Protein AF-T1AXW0-F1 (afdb_monomer_lite)

Secondary structure (DSSP, 8-state):
-PPPPTTTTSPPPPSEEEEEEESS--TTHHHHHHHHHTSSS-GGGEEEEEEESS--HHHHHHHHHTT-EEE-

Structure (mmCIF, N/CA/C/O backbone):
data_AF-T1AXW0-F1
#
_entry.id   AF-T1AXW0-F1
#
loop_
_atom_site.group_PDB
_atom_site.id
_atom_site.type_symbol
_atom_site.label_atom_id
_atom_site.label_alt_id
_atom_site.label_comp_id
_atom_site.label_asym_id
_atom_site.label_entity_id
_atom_site.label_seq_id
_atom_site.pdbx_PDB_ins_code
_atom_site.Cartn_x
_atom_site.Cartn_y
_atom_site.Cartn_z
_atom_site.occupancy
_atom_site.B_iso_or_equiv
_atom_site.auth_seq_id
_atom_site.auth_comp_id
_atom_site.auth_asym_id
_atom_site.auth_atom_id
_atom_site.pdbx_PDB_model_num
ATOM 1 N N . MET A 1 1 ? -32.490 24.160 15.665 1.00 46.31 1 MET A N 1
ATOM 2 C CA . MET A 1 1 ? -31.667 23.315 14.775 1.00 46.31 1 MET A CA 1
ATOM 3 C C . MET A 1 1 ? -30.233 23.434 15.255 1.00 46.31 1 MET A C 1
ATOM 5 O O . MET A 1 1 ? -29.623 24.469 15.033 1.00 46.31 1 MET A O 1
ATOM 9 N N . THR A 1 2 ? -29.744 22.461 16.020 1.00 56.31 2 THR A N 1
ATOM 10 C CA . THR A 1 2 ? -28.367 22.472 16.532 1.00 56.31 2 THR A CA 1
ATOM 11 C C . THR A 1 2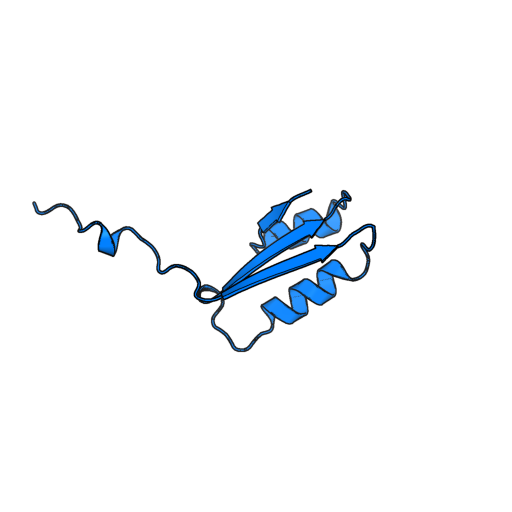 ? -27.472 21.864 15.460 1.00 56.31 2 THR A C 1
ATOM 13 O O . THR A 1 2 ? -27.711 20.734 15.041 1.00 56.31 2 THR A O 1
ATOM 16 N N . SER A 1 3 ? -26.498 22.627 14.964 1.00 59.84 3 SER A N 1
ATOM 17 C CA . SER A 1 3 ? -25.483 22.121 14.037 1.00 59.84 3 SER A CA 1
ATOM 18 C C . SER A 1 3 ? -24.734 20.944 14.676 1.00 59.84 3 SER A C 1
ATOM 20 O O . SER A 1 3 ? -24.428 21.030 15.868 1.00 59.84 3 SER A O 1
ATOM 22 N N . PRO A 1 4 ? -24.417 19.869 13.930 1.00 63.22 4 PRO A N 1
ATOM 23 C CA . PRO A 1 4 ? -23.686 18.739 14.491 1.00 63.22 4 PRO A CA 1
ATOM 24 C C . PRO A 1 4 ? -22.325 19.201 15.016 1.00 63.22 4 PRO A C 1
ATOM 26 O O . PRO A 1 4 ? -21.672 20.078 14.429 1.00 63.22 4 PRO A O 1
ATOM 29 N N . SER A 1 5 ? -21.933 18.634 16.153 1.00 67.06 5 SER A N 1
ATOM 30 C CA . SER A 1 5 ? -20.689 18.966 16.843 1.00 67.06 5 SER A CA 1
ATOM 31 C C . SER A 1 5 ? -19.484 18.616 15.961 1.00 67.06 5 SER A C 1
ATOM 33 O O . SER A 1 5 ? -19.524 17.691 15.153 1.00 67.06 5 SER A O 1
ATOM 35 N N . GLU A 1 6 ? -18.390 19.368 16.074 1.00 59.72 6 GLU A N 1
ATOM 36 C CA . GLU A 1 6 ? -17.173 19.139 15.278 1.00 59.72 6 GLU A CA 1
ATOM 37 C C . GLU A 1 6 ? -16.583 17.731 15.486 1.00 59.72 6 GLU A C 1
ATOM 39 O O . GLU A 1 6 ? -15.978 17.164 14.577 1.00 59.72 6 GLU A O 1
ATOM 44 N N . THR A 1 7 ? -16.874 17.131 16.642 1.00 55.25 7 THR A N 1
ATOM 45 C CA . THR A 1 7 ? -16.541 15.754 17.016 1.00 55.25 7 THR A CA 1
ATOM 46 C C . THR A 1 7 ? -17.298 14.702 16.195 1.00 55.25 7 THR A C 1
ATOM 48 O O . THR A 1 7 ? -16.720 13.669 15.875 1.00 55.25 7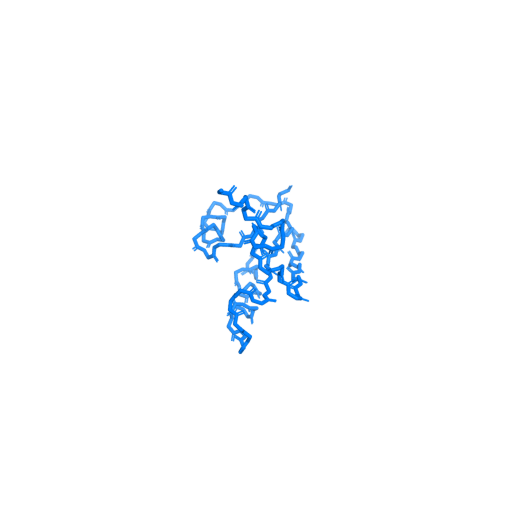 THR A O 1
ATOM 51 N N . GLU A 1 8 ? -18.547 14.953 15.788 1.00 54.50 8 GLU A N 1
ATOM 52 C CA . GLU A 1 8 ? -19.328 14.028 14.942 1.00 54.50 8 GLU A CA 1
ATOM 53 C C . GLU A 1 8 ? -18.916 14.074 13.464 1.00 54.50 8 GLU A C 1
ATOM 55 O O . GLU A 1 8 ? -19.202 13.146 12.710 1.00 54.50 8 GLU A O 1
ATOM 60 N N . ARG A 1 9 ? -18.232 15.142 13.029 1.00 60.72 9 ARG A N 1
ATOM 61 C CA . ARG A 1 9 ? -17.832 15.329 11.622 1.00 60.72 9 ARG A CA 1
ATOM 62 C C . ARG A 1 9 ? -16.566 14.577 11.223 1.00 60.72 9 ARG A C 1
ATOM 64 O O . ARG A 1 9 ? -16.259 14.503 10.034 1.00 60.72 9 ARG A O 1
ATOM 71 N N . ARG A 1 10 ? -15.799 14.060 12.181 1.00 61.47 10 ARG A N 1
ATOM 72 C CA . ARG A 1 10 ? -14.501 13.445 11.909 1.00 61.47 10 ARG A CA 1
ATOM 73 C C . ARG A 1 10 ? -14.623 11.936 12.060 1.00 61.47 10 ARG A C 1
ATOM 75 O O . ARG A 1 10 ? -14.767 11.436 13.170 1.00 61.47 10 ARG A O 1
ATOM 82 N N . ALA A 1 11 ? -14.543 11.215 10.940 1.00 61.59 11 ALA A N 1
ATOM 83 C CA . ALA A 1 11 ? -14.323 9.774 10.984 1.00 61.59 11 ALA A CA 1
ATOM 84 C C . ALA A 1 11 ? -13.126 9.488 11.915 1.00 61.59 11 ALA A C 1
ATOM 86 O O . ALA A 1 11 ? -12.149 10.252 11.884 1.00 61.59 11 ALA A O 1
ATOM 87 N N . PRO A 1 12 ? -13.196 8.455 12.773 1.00 68.94 12 PRO A N 1
ATOM 88 C CA . PRO A 1 12 ? -12.115 8.156 13.700 1.00 68.94 12 PRO A CA 1
ATOM 89 C C . PRO A 1 12 ? -10.813 7.984 12.914 1.00 68.94 12 PRO A C 1
ATOM 91 O O . PRO A 1 12 ? -10.765 7.254 11.926 1.00 68.94 12 PRO A O 1
ATOM 94 N N . ALA A 1 13 ? -9.773 8.717 13.316 1.00 73.06 13 ALA A N 1
ATOM 95 C CA . ALA A 1 13 ? -8.473 8.617 12.670 1.00 73.06 13 ALA A CA 1
ATOM 96 C C . ALA A 1 13 ? -7.891 7.210 12.901 1.00 73.06 13 ALA A C 1
ATOM 98 O O . ALA A 1 13 ? -8.057 6.672 14.003 1.00 73.06 13 ALA A O 1
ATOM 99 N N . PRO A 1 14 ? -7.210 6.615 11.902 1.00 79.50 14 PRO A N 1
ATOM 100 C CA . PRO A 1 14 ? -6.564 5.323 12.082 1.00 79.50 14 PRO A CA 1
ATOM 101 C C . PRO A 1 14 ? -5.562 5.411 13.235 1.00 79.50 14 PRO A C 1
ATOM 103 O O . PRO A 1 14 ? -4.868 6.412 13.407 1.00 79.50 14 PRO A O 1
ATOM 106 N N . SER A 1 15 ? -5.504 4.363 14.051 1.00 87.12 15 SER A N 1
ATOM 107 C CA . SER A 1 15 ? -4.618 4.314 15.218 1.00 87.12 15 SER A CA 1
ATOM 108 C C . SER A 1 15 ? -3.182 3.934 14.847 1.00 87.12 15 SER A C 1
ATOM 110 O O . SER A 1 15 ? -2.277 4.109 15.658 1.00 87.12 15 SER A O 1
ATOM 112 N N . VAL A 1 16 ? -2.970 3.406 13.636 1.00 92.44 16 VAL A N 1
ATOM 113 C CA . VAL A 1 16 ? -1.669 2.950 13.134 1.00 92.44 16 VAL A CA 1
ATOM 114 C C . VAL A 1 16 ? -1.478 3.407 11.688 1.00 92.44 16 VAL A C 1
ATOM 116 O O . VAL A 1 16 ? -2.351 3.197 10.850 1.00 92.44 16 VAL A O 1
ATOM 119 N N . SER A 1 17 ? -0.312 3.964 11.370 1.00 94.69 17 SER A N 1
ATOM 120 C CA . SER A 1 17 ? 0.086 4.257 9.988 1.00 94.69 17 SER A CA 1
ATOM 121 C C . SER A 1 17 ? 1.259 3.361 9.605 1.00 94.69 17 SER A C 1
ATOM 123 O O . SER A 1 17 ? 2.270 3.318 10.307 1.00 94.69 17 SER A O 1
ATOM 125 N N . VAL A 1 18 ? 1.134 2.645 8.489 1.00 96.19 18 VAL A N 1
ATOM 126 C CA . VAL A 1 18 ? 2.185 1.772 7.956 1.00 96.19 18 VAL A CA 1
ATOM 127 C C . VAL A 1 18 ? 2.765 2.394 6.694 1.00 96.19 18 VAL A C 1
ATOM 129 O O . VAL A 1 18 ? 2.036 2.682 5.748 1.00 96.19 18 VAL A O 1
ATOM 132 N N . ILE A 1 19 ? 4.085 2.581 6.664 1.00 96.94 19 ILE A N 1
ATOM 133 C CA . ILE A 1 19 ? 4.796 3.134 5.508 1.00 96.94 19 ILE A CA 1
ATOM 134 C C . ILE A 1 19 ? 5.665 2.042 4.888 1.00 96.94 19 ILE A C 1
ATOM 136 O O . ILE A 1 19 ? 6.574 1.519 5.531 1.00 96.94 19 ILE A O 1
ATOM 140 N N . VAL A 1 20 ? 5.406 1.721 3.623 1.00 96.69 20 VAL A N 1
ATOM 141 C CA . VAL A 1 20 ? 6.193 0.780 2.822 1.00 96.69 20 VAL A CA 1
ATOM 142 C C . VAL A 1 20 ? 7.093 1.578 1.882 1.00 96.69 20 VAL A C 1
ATOM 144 O O . VAL A 1 20 ? 6.635 2.131 0.884 1.00 96.69 20 VAL A O 1
ATOM 147 N N . GLY A 1 21 ? 8.382 1.651 2.213 1.00 96.25 21 GLY A N 1
ATOM 148 C CA . GLY A 1 21 ? 9.399 2.288 1.376 1.00 96.25 21 GLY A CA 1
ATOM 149 C C . GLY A 1 21 ? 10.010 1.311 0.370 1.00 96.25 21 GLY A C 1
ATOM 150 O O . GLY A 1 21 ? 10.452 0.227 0.750 1.00 96.25 21 GLY A O 1
ATOM 151 N N . ALA A 1 22 ? 10.083 1.697 -0.904 1.00 95.19 22 ALA A N 1
ATOM 152 C CA . ALA A 1 22 ? 10.670 0.885 -1.963 1.00 95.19 22 ALA A CA 1
ATOM 153 C C . ALA A 1 22 ? 11.539 1.722 -2.912 1.00 95.19 22 ALA A C 1
ATOM 155 O O . ALA A 1 22 ? 11.039 2.511 -3.707 1.00 95.19 22 ALA A O 1
ATOM 156 N N . TYR A 1 23 ? 12.854 1.499 -2.876 1.00 93.12 23 TYR A N 1
ATOM 157 C CA . TYR A 1 23 ? 13.799 2.140 -3.792 1.00 93.12 23 TYR A CA 1
ATOM 158 C C . TYR A 1 23 ? 14.267 1.150 -4.861 1.00 93.12 23 TYR A C 1
ATOM 160 O O . TYR A 1 23 ? 14.931 0.163 -4.539 1.00 93.12 23 TYR A O 1
ATOM 168 N N . SER A 1 24 ? 13.876 1.372 -6.118 1.00 88.56 24 SER A N 1
ATOM 169 C CA . SER A 1 24 ? 14.195 0.542 -7.29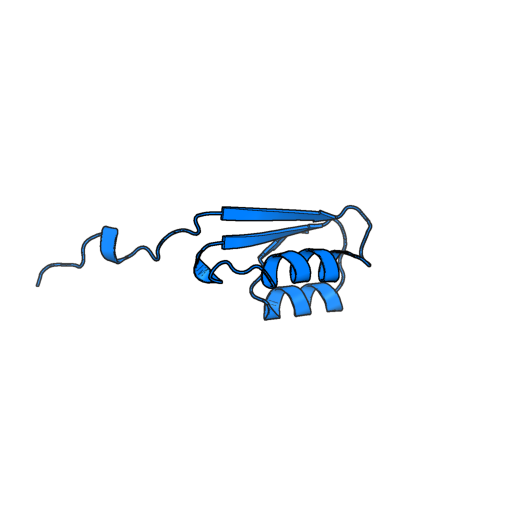9 1.00 88.56 24 SER A CA 1
ATOM 170 C C . SER A 1 24 ? 13.827 -0.954 -7.195 1.00 88.56 24 SER A C 1
ATOM 172 O O . SER A 1 24 ? 14.128 -1.734 -8.096 1.00 88.56 24 SER A O 1
ATOM 174 N N . ARG A 1 25 ? 13.145 -1.375 -6.120 1.00 82.44 25 ARG A N 1
ATOM 175 C CA . ARG A 1 25 ? 12.716 -2.756 -5.855 1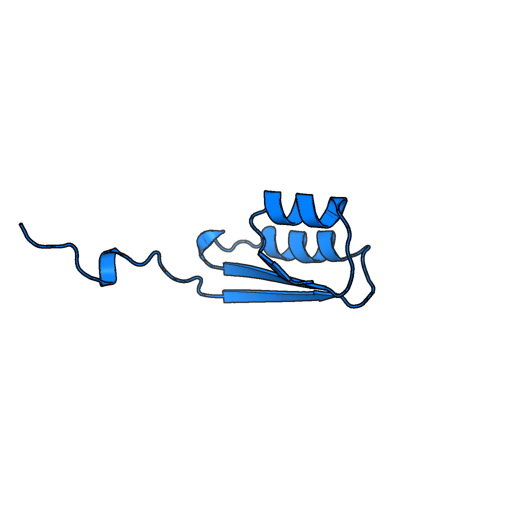.00 82.44 25 ARG A CA 1
ATOM 176 C C . ARG A 1 25 ? 11.212 -2.892 -6.062 1.00 82.44 25 ARG A C 1
ATOM 178 O O . ARG A 1 25 ? 10.438 -2.728 -5.126 1.00 82.44 25 ARG A O 1
ATOM 185 N N . ARG A 1 26 ? 10.814 -3.216 -7.292 1.00 89.25 26 ARG A N 1
ATOM 186 C CA . ARG A 1 26 ? 9.400 -3.306 -7.701 1.00 89.25 26 ARG A CA 1
ATOM 187 C C . ARG A 1 26 ? 8.721 -4.588 -7.232 1.00 89.25 26 ARG A C 1
ATOM 189 O O . ARG A 1 26 ? 7.631 -4.559 -6.672 1.00 89.25 26 ARG A O 1
ATOM 196 N N . THR A 1 27 ? 9.420 -5.706 -7.401 1.00 91.94 27 THR A N 1
ATOM 197 C CA . THR A 1 27 ? 8.874 -7.068 -7.322 1.00 91.94 27 THR A CA 1
ATOM 198 C C . THR A 1 27 ? 8.183 -7.402 -5.999 1.00 91.94 27 THR A C 1
ATOM 200 O O . THR A 1 27 ? 7.269 -8.218 -5.979 1.00 91.94 27 THR A O 1
ATOM 203 N N . TYR A 1 28 ? 8.597 -6.784 -4.890 1.00 93.94 28 TYR A N 1
ATOM 204 C CA . TYR A 1 28 ? 8.144 -7.170 -3.550 1.00 93.94 28 TYR A CA 1
ATOM 205 C C . TYR A 1 28 ? 7.139 -6.207 -2.920 1.00 93.94 28 TYR A C 1
ATOM 207 O O . TYR A 1 28 ? 6.616 -6.511 -1.849 1.00 93.94 28 TYR A O 1
ATOM 215 N N . VAL A 1 29 ? 6.844 -5.070 -3.560 1.00 96.12 29 VAL A N 1
ATOM 216 C CA . VAL A 1 29 ? 5.949 -4.060 -2.970 1.00 96.12 29 VAL A CA 1
ATOM 217 C C . VAL A 1 29 ? 4.550 -4.625 -2.768 1.00 96.12 29 VAL A C 1
ATOM 219 O O . VAL A 1 29 ? 4.005 -4.503 -1.675 1.00 96.12 29 VAL A O 1
ATOM 222 N N . ALA A 1 30 ? 4.008 -5.318 -3.772 1.00 96.62 30 ALA A N 1
ATOM 223 C CA . ALA A 1 30 ? 2.688 -5.932 -3.671 1.00 96.62 30 ALA A CA 1
ATOM 224 C C . ALA A 1 30 ? 2.609 -6.941 -2.514 1.00 96.62 30 ALA A C 1
ATOM 226 O O . ALA A 1 30 ? 1.673 -6.903 -1.721 1.00 96.62 30 ALA A O 1
ATOM 227 N N . SER A 1 31 ? 3.618 -7.803 -2.361 1.00 96.69 31 SER A N 1
ATOM 228 C CA . SER A 1 31 ? 3.662 -8.786 -1.270 1.00 96.69 31 SER A CA 1
ATOM 229 C C . SER A 1 31 ? 3.780 -8.129 0.107 1.00 96.69 31 SER A C 1
ATOM 231 O O . SER A 1 31 ? 3.105 -8.552 1.042 1.00 96.69 31 SER A O 1
ATOM 233 N N . ALA A 1 32 ? 4.597 -7.078 0.236 1.00 96.38 32 ALA A N 1
ATOM 234 C CA . ALA A 1 32 ? 4.724 -6.331 1.485 1.00 96.38 32 ALA A CA 1
ATOM 235 C C . ALA A 1 32 ? 3.396 -5.663 1.866 1.00 96.38 32 ALA A C 1
ATOM 237 O O . ALA A 1 32 ? 2.933 -5.822 2.993 1.00 96.38 32 ALA A O 1
ATOM 238 N N . VAL A 1 33 ? 2.740 -4.992 0.917 1.00 96.94 33 VAL A N 1
ATOM 239 C CA . VAL A 1 33 ? 1.426 -4.375 1.140 1.00 96.94 33 VAL A CA 1
ATOM 240 C C . VAL A 1 33 ? 0.382 -5.430 1.510 1.00 96.94 33 VAL A C 1
ATOM 242 O O . VAL A 1 33 ? -0.272 -5.274 2.536 1.00 96.94 33 VAL A O 1
ATOM 245 N N . ARG A 1 34 ? 0.287 -6.550 0.777 1.00 96.56 34 ARG A N 1
ATOM 246 C CA . ARG A 1 34 ? -0.625 -7.662 1.118 1.00 96.56 34 ARG A CA 1
ATOM 247 C C . ARG A 1 34 ? -0.430 -8.156 2.547 1.00 96.56 34 ARG A C 1
ATOM 249 O O . ARG A 1 34 ? -1.403 -8.294 3.275 1.00 96.56 34 ARG A O 1
ATOM 256 N N . SER A 1 35 ? 0.818 -8.318 2.990 1.00 95.75 35 SER A N 1
ATOM 257 C CA . SER A 1 35 ? 1.098 -8.764 4.361 1.00 95.75 35 SER A CA 1
ATOM 258 C C . SER A 1 35 ? 0.546 -7.820 5.441 1.00 95.75 35 SER A C 1
ATOM 260 O O . SER A 1 35 ? 0.186 -8.272 6.527 1.00 95.75 35 SER A O 1
ATOM 262 N N . VAL A 1 36 ? 0.449 -6.519 5.147 1.00 94.94 36 VAL A N 1
ATOM 263 C CA . VAL A 1 36 ? -0.138 -5.508 6.039 1.00 94.94 36 VAL A CA 1
ATOM 264 C C . VAL A 1 36 ? -1.666 -5.516 5.949 1.00 94.94 36 VAL A C 1
ATOM 266 O O . VAL A 1 36 ? -2.349 -5.385 6.961 1.00 94.94 36 VAL A O 1
ATOM 269 N N . LEU A 1 37 ? -2.214 -5.701 4.750 1.00 94.38 37 LEU A N 1
ATOM 270 C CA . LEU A 1 37 ? -3.657 -5.778 4.525 1.00 94.38 37 LEU A CA 1
ATOM 271 C C . LEU A 1 37 ? -4.288 -7.041 5.147 1.00 94.38 37 LEU A C 1
ATOM 273 O O . LEU A 1 37 ? -5.432 -6.992 5.598 1.00 94.38 37 LEU A O 1
ATOM 277 N N . ASP A 1 38 ? -3.535 -8.137 5.241 1.00 94.50 38 ASP A N 1
ATOM 278 C CA . ASP A 1 38 ? -3.974 -9.424 5.806 1.00 94.50 38 ASP A CA 1
ATOM 279 C C . ASP A 1 38 ? -3.835 -9.515 7.341 1.00 94.50 38 ASP A C 1
ATOM 281 O O . ASP A 1 38 ? -3.956 -10.589 7.938 1.00 94.50 38 ASP A O 1
ATOM 285 N N . GLN A 1 39 ? -3.576 -8.393 8.019 1.00 90.50 39 GLN A N 1
ATOM 286 C CA . GLN A 1 39 ? -3.520 -8.354 9.479 1.00 90.50 39 GLN A CA 1
ATOM 287 C C . GLN A 1 39 ? -4.907 -8.569 10.106 1.00 90.50 39 GLN A C 1
ATOM 289 O O . GLN A 1 39 ? -5.943 -8.243 9.534 1.00 90.50 39 GLN A O 1
ATOM 294 N N . ARG A 1 40 ? -4.933 -9.060 11.353 1.00 92.38 40 ARG A N 1
ATOM 295 C CA . ARG A 1 40 ? -6.177 -9.272 12.128 1.00 92.38 40 ARG A CA 1
ATOM 296 C C . ARG A 1 40 ? -6.830 -7.974 12.624 1.00 92.38 40 ARG A C 1
ATOM 298 O O . ARG A 1 40 ? -7.859 -8.021 13.294 1.00 92.38 40 ARG A O 1
ATOM 305 N N . LEU A 1 41 ? -6.208 -6.830 12.348 1.00 87.00 41 LEU A N 1
ATOM 306 C CA . LEU A 1 41 ? -6.731 -5.519 12.702 1.00 87.00 41 LEU A CA 1
ATOM 307 C C . LEU A 1 41 ? -7.861 -5.117 11.737 1.00 87.00 41 LEU A C 1
ATOM 309 O O . LEU A 1 41 ? -7.762 -5.387 10.539 1.00 87.00 41 LEU A O 1
ATOM 313 N N . PRO A 1 42 ? -8.925 -4.449 12.215 1.00 88.19 42 PRO A N 1
ATOM 314 C CA . PRO A 1 42 ? -9.963 -3.916 11.336 1.00 88.19 42 PRO A CA 1
ATOM 315 C C . PRO A 1 42 ? -9.380 -2.962 10.282 1.00 88.19 42 PRO A C 1
ATOM 317 O O . PRO A 1 42 ? -8.542 -2.126 10.599 1.00 88.19 42 PRO A O 1
ATOM 320 N N . ARG A 1 43 ? -9.873 -3.009 9.037 1.00 83.75 43 ARG A N 1
ATOM 321 C CA . ARG A 1 43 ? -9.350 -2.169 7.936 1.00 83.75 43 ARG A CA 1
ATOM 322 C C . ARG A 1 43 ? -9.384 -0.662 8.224 1.00 83.75 43 ARG A C 1
ATOM 324 O O . ARG A 1 43 ? -8.536 0.062 7.730 1.00 83.75 43 ARG A O 1
ATOM 331 N N . GLY A 1 44 ? -10.327 -0.193 9.042 1.00 86.12 44 GLY A N 1
ATOM 332 C CA . GLY A 1 44 ? -10.410 1.216 9.448 1.00 86.12 44 GLY A CA 1
ATOM 333 C C . GLY A 1 44 ? -9.452 1.623 10.574 1.00 86.12 44 GLY A C 1
ATOM 334 O O . GLY A 1 44 ? -9.348 2.808 10.873 1.00 86.12 44 GLY A O 1
ATOM 335 N N . SER A 1 45 ? -8.767 0.676 11.226 1.00 90.19 45 SER A N 1
ATOM 336 C CA . SER A 1 45 ? -7.869 0.989 12.345 1.00 90.19 45 SER A CA 1
ATOM 337 C C . SER A 1 45 ? -6.449 1.332 11.902 1.00 90.19 45 SER A C 1
ATOM 339 O O . SER A 1 45 ? -5.656 1.766 12.739 1.00 90.19 45 SER A O 1
ATOM 341 N N . PHE A 1 46 ? -6.113 1.134 10.626 1.00 92.31 46 PHE A N 1
ATOM 342 C CA . PHE A 1 46 ? -4.802 1.463 10.087 1.00 92.31 46 PHE A CA 1
ATOM 343 C C . PHE A 1 46 ? -4.875 2.038 8.672 1.00 92.31 46 PHE A C 1
ATOM 345 O O . PHE A 1 46 ? -5.803 1.758 7.920 1.00 92.31 46 PHE A O 1
ATOM 352 N N . GLU A 1 47 ? -3.877 2.838 8.310 1.00 93.75 47 GLU A N 1
ATOM 353 C CA . GLU A 1 47 ? -3.645 3.274 6.932 1.00 93.75 47 GLU A CA 1
ATOM 354 C C . GLU A 1 47 ? -2.330 2.701 6.401 1.00 93.75 47 GLU A C 1
ATOM 356 O O . GLU A 1 47 ? -1.389 2.458 7.161 1.00 93.75 47 GLU A O 1
ATOM 361 N N . VAL A 1 48 ? -2.257 2.513 5.084 1.00 96.62 48 VAL A N 1
ATOM 362 C CA . VAL A 1 48 ? -1.037 2.081 4.398 1.00 96.62 48 VAL A CA 1
ATOM 363 C C . VAL A 1 48 ? -0.640 3.137 3.377 1.00 96.62 48 VAL A C 1
ATOM 365 O O . VAL A 1 48 ? -1.467 3.590 2.580 1.00 96.62 48 VAL A O 1
ATOM 368 N N . LEU A 1 49 ? 0.635 3.523 3.409 1.00 97.12 49 LEU A N 1
ATOM 369 C CA . LEU A 1 49 ? 1.252 4.427 2.450 1.00 97.12 49 LEU A CA 1
ATOM 370 C C . LEU A 1 49 ? 2.451 3.751 1.787 1.00 97.12 49 LEU A C 1
ATOM 372 O O . LEU A 1 49 ? 3.342 3.251 2.469 1.00 97.12 49 LEU A O 1
ATOM 376 N N . VAL A 1 50 ? 2.510 3.781 0.460 1.00 97.62 50 VAL A N 1
ATOM 377 C CA . VAL A 1 50 ? 3.663 3.315 -0.317 1.00 97.62 50 VAL A CA 1
ATOM 378 C C . VAL A 1 50 ? 4.471 4.517 -0.788 1.00 97.62 50 VAL A C 1
ATOM 380 O O . VAL A 1 50 ? 3.953 5.375 -1.503 1.00 97.62 50 VAL A O 1
ATOM 383 N N . LEU A 1 51 ? 5.748 4.562 -0.411 1.00 97.12 51 LEU A N 1
ATOM 384 C CA . LEU A 1 51 ? 6.720 5.530 -0.910 1.00 97.12 51 LEU A CA 1
ATOM 385 C C . LEU A 1 51 ? 7.687 4.810 -1.846 1.00 97.12 51 LEU A C 1
ATOM 387 O O . LEU A 1 51 ? 8.454 3.950 -1.408 1.00 97.12 51 LEU A O 1
ATOM 391 N N . LYS A 1 52 ? 7.655 5.150 -3.132 1.00 95.62 52 LYS A N 1
ATOM 392 C CA . LYS A 1 52 ? 8.488 4.516 -4.160 1.00 95.62 52 LYS A CA 1
ATOM 393 C C . LYS A 1 52 ? 9.062 5.548 -5.112 1.00 95.62 52 LYS A C 1
ATOM 395 O O . LYS A 1 52 ? 8.452 6.578 -5.278 1.00 95.62 52 LYS A O 1
ATOM 400 N N . ASN A 1 53 ? 10.179 5.253 -5.771 1.00 95.81 53 ASN A N 1
ATOM 401 C CA . ASN A 1 53 ? 10.808 6.150 -6.757 1.00 95.81 53 ASN A CA 1
ATOM 402 C C . ASN A 1 53 ? 10.657 5.656 -8.212 1.00 95.81 53 ASN A C 1
ATOM 404 O O . ASN A 1 53 ? 11.518 5.916 -9.054 1.00 95.81 53 ASN A O 1
ATOM 408 N N . PHE A 1 54 ? 9.645 4.832 -8.494 1.00 95.00 54 PHE A N 1
ATOM 409 C CA . PHE A 1 54 ? 9.471 4.177 -9.793 1.00 95.00 54 PHE A CA 1
ATOM 410 C C . PHE A 1 54 ? 7.996 4.033 -10.177 1.00 95.00 54 PHE A C 1
ATOM 412 O O . PHE A 1 54 ? 7.131 3.878 -9.316 1.00 95.00 54 PHE A O 1
ATOM 419 N N . GLU A 1 55 ? 7.713 4.101 -11.479 1.00 93.94 55 GLU A N 1
ATOM 420 C CA . GLU A 1 55 ? 6.364 4.011 -12.031 1.00 93.94 55 GLU A CA 1
ATOM 421 C C . GLU A 1 55 ? 6.147 2.564 -12.402 1.00 93.94 55 GLU A C 1
ATOM 423 O O . GLU A 1 55 ? 7.014 1.934 -13.019 1.00 93.94 55 GLU A O 1
ATOM 428 N N . ASP A 1 56 ? 5.013 2.026 -11.998 1.00 95.12 56 ASP A N 1
ATOM 429 C CA . ASP A 1 56 ? 4.650 0.660 -12.310 1.00 95.12 56 ASP A CA 1
A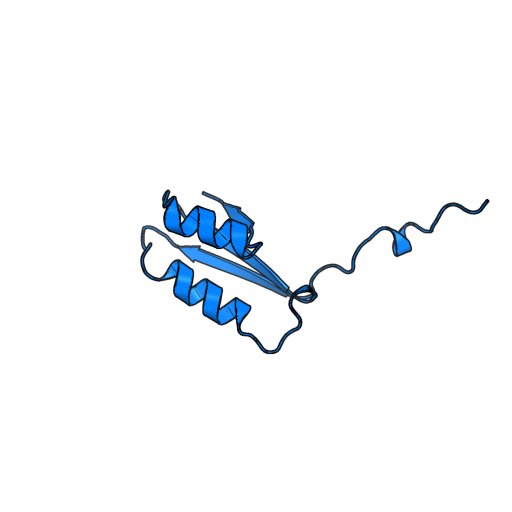TOM 430 C C . ASP A 1 56 ? 3.129 0.635 -12.426 1.00 95.12 56 ASP A C 1
ATOM 432 O O . ASP A 1 56 ? 2.460 0.475 -11.411 1.00 95.12 56 ASP A O 1
ATOM 436 N N . PRO A 1 57 ? 2.573 0.862 -13.631 1.00 95.62 57 PRO A N 1
ATOM 437 C CA . PRO A 1 57 ? 1.136 1.041 -13.805 1.00 95.62 57 PRO A CA 1
ATOM 438 C C . PRO A 1 57 ? 0.311 -0.119 -13.246 1.00 95.62 57 PRO A C 1
ATOM 440 O O . PRO A 1 57 ? -0.741 0.108 -12.660 1.00 95.62 57 PRO A O 1
ATOM 443 N N . ALA A 1 58 ? 0.799 -1.356 -13.371 1.00 96.12 58 ALA A N 1
ATOM 444 C CA . ALA A 1 58 ? 0.105 -2.526 -12.844 1.00 96.12 58 ALA A CA 1
ATOM 445 C C . ALA A 1 58 ? 0.063 -2.513 -11.309 1.00 96.12 58 ALA A C 1
ATOM 447 O O . ALA A 1 58 ? -0.994 -2.731 -10.718 1.00 96.12 58 ALA A O 1
ATOM 448 N N . LEU A 1 59 ? 1.196 -2.222 -10.662 1.00 95.88 59 LEU A N 1
ATOM 449 C CA . LEU A 1 59 ? 1.248 -2.050 -9.211 1.00 95.88 59 LEU A CA 1
ATOM 450 C C . LEU A 1 59 ? 0.420 -0.840 -8.759 1.00 95.88 59 LEU A C 1
ATOM 452 O O . LEU A 1 59 ? -0.291 -0.936 -7.770 1.00 95.88 59 LEU A O 1
ATOM 456 N N . ASP A 1 60 ? 0.525 0.284 -9.461 1.00 96.38 60 ASP A N 1
ATOM 457 C CA . ASP A 1 60 ? -0.147 1.542 -9.139 1.00 96.38 60 ASP A CA 1
ATOM 458 C C . ASP A 1 60 ? -1.671 1.390 -9.182 1.00 96.38 60 ASP A C 1
ATOM 460 O O . ASP A 1 60 ? -2.336 1.767 -8.221 1.00 96.38 60 ASP A O 1
ATOM 464 N N . HIS A 1 61 ? -2.208 0.758 -10.230 1.00 97.44 61 HIS A N 1
ATOM 465 C CA . HIS A 1 61 ? -3.631 0.427 -10.312 1.00 97.44 61 HIS A CA 1
ATOM 466 C C . HIS A 1 61 ? -4.065 -0.518 -9.191 1.00 97.44 61 HIS A C 1
ATOM 468 O O . HIS A 1 61 ? -5.066 -0.259 -8.533 1.00 97.44 61 HIS A O 1
ATOM 474 N N . TRP A 1 62 ? -3.285 -1.568 -8.918 1.00 97.44 62 TRP A N 1
ATOM 475 C CA . TRP A 1 62 ? -3.606 -2.490 -7.830 1.00 97.44 62 TRP A CA 1
ATOM 476 C C . TRP A 1 62 ? -3.600 -1.803 -6.450 1.00 97.44 62 TRP A C 1
ATOM 478 O O . TRP A 1 62 ? -4.455 -2.090 -5.620 1.00 97.44 62 TRP A O 1
ATOM 488 N N . LEU A 1 63 ? -2.669 -0.876 -6.193 1.00 96.94 63 LEU A N 1
ATOM 489 C CA . LEU A 1 63 ? -2.645 -0.094 -4.949 1.00 96.94 63 LEU A CA 1
ATOM 490 C C . LEU A 1 63 ? -3.878 0.807 -4.816 1.00 96.94 63 LEU A C 1
ATOM 492 O O . LEU A 1 63 ? -4.428 0.918 -3.719 1.00 96.94 63 LEU A O 1
ATOM 496 N N . ASP A 1 64 ? -4.305 1.426 -5.918 1.00 96.81 64 ASP A N 1
ATOM 497 C CA . ASP A 1 64 ? -5.493 2.278 -5.950 1.00 96.81 64 ASP A CA 1
ATOM 498 C C . ASP A 1 64 ? -6.769 1.447 -5.669 1.00 96.81 64 ASP A C 1
ATOM 500 O O . ASP A 1 64 ? -7.597 1.867 -4.857 1.00 96.81 64 ASP A O 1
ATOM 504 N N . ASP A 1 65 ? -6.879 0.237 -6.236 1.00 97.31 65 ASP A N 1
ATOM 505 C CA . ASP A 1 65 ? -7.993 -0.701 -5.997 1.00 97.31 65 ASP A CA 1
ATOM 506 C C . ASP A 1 65 ? -8.080 -1.171 -4.530 1.00 97.31 65 ASP A C 1
ATOM 508 O O . ASP A 1 65 ? -9.172 -1.326 -3.982 1.00 97.31 65 ASP A O 1
ATOM 512 N N . GLU A 1 66 ? -6.938 -1.361 -3.861 1.00 96.06 66 GLU A N 1
ATOM 513 C CA . GLU A 1 66 ? -6.865 -1.733 -2.436 1.00 96.06 66 GLU A CA 1
ATOM 514 C C . GLU A 1 66 ? -7.067 -0.535 -1.482 1.00 96.06 66 GLU A C 1
ATOM 516 O O . GLU A 1 66 ? -7.041 -0.696 -0.258 1.00 96.06 66 GLU A O 1
ATOM 521 N N . GLY A 1 67 ? -7.238 0.683 -2.012 1.00 95.31 67 GLY A N 1
ATOM 522 C CA . GLY A 1 67 ? -7.376 1.907 -1.218 1.00 95.31 67 GLY A CA 1
ATOM 523 C C . GLY A 1 67 ? -6.083 2.345 -0.517 1.00 95.31 67 GLY A C 1
ATOM 524 O O . GLY A 1 67 ? -6.126 3.055 0.492 1.00 95.31 67 GLY A O 1
ATOM 525 N N . VAL A 1 68 ? -4.925 1.921 -1.027 1.00 96.56 68 VAL A N 1
ATOM 526 C CA . VAL A 1 68 ? -3.604 2.236 -0.472 1.00 96.56 68 VAL A CA 1
ATOM 527 C C . VAL A 1 68 ? -3.107 3.561 -1.040 1.00 96.56 68 VAL A C 1
ATOM 529 O O . VAL A 1 68 ? -3.077 3.778 -2.249 1.00 96.56 68 VAL A O 1
ATOM 532 N N . ARG A 1 69 ? -2.651 4.469 -0.172 1.00 96.00 69 ARG A N 1
ATOM 533 C CA . ARG A 1 69 ? -2.095 5.751 -0.628 1.00 96.00 69 ARG A CA 1
ATOM 534 C C . ARG A 1 69 ? -0.692 5.534 -1.179 1.00 96.00 69 ARG A C 1
ATOM 536 O O . ARG A 1 69 ? 0.112 4.832 -0.573 1.00 96.00 69 ARG A O 1
ATOM 543 N N . ARG A 1 70 ? -0.351 6.198 -2.281 1.00 94.00 70 ARG A N 1
ATOM 544 C CA . ARG A 1 70 ? 0.982 6.104 -2.889 1.00 94.00 70 ARG A CA 1
ATOM 545 C C . ARG A 1 70 ? 1.591 7.465 -3.189 1.00 94.00 70 ARG A C 1
ATOM 547 O O . ARG A 1 70 ? 0.895 8.416 -3.552 1.00 94.00 70 ARG A O 1
ATOM 554 N N . ARG A 1 71 ? 2.912 7.545 -3.043 1.00 92.06 71 ARG A N 1
ATOM 555 C CA . ARG A 1 71 ? 3.745 8.662 -3.492 1.00 92.06 71 ARG A CA 1
ATOM 556 C C . ARG A 1 71 ? 4.905 8.129 -4.323 1.00 92.06 71 ARG A C 1
ATOM 558 O O . ARG A 1 71 ? 5.530 7.135 -3.947 1.00 92.06 71 ARG A O 1
ATOM 565 N N . PHE A 1 72 ? 5.101 8.791 -5.457 1.00 78.06 72 PHE A N 1
ATOM 566 C CA . PHE A 1 72 ? 6.214 8.607 -6.374 1.00 78.06 72 PHE A CA 1
ATOM 567 C C . PHE A 1 72 ? 7.300 9.647 -6.064 1.00 78.06 72 PHE A C 1
ATOM 569 O O . PHE A 1 72 ? 6.896 10.782 -5.716 1.00 78.06 72 PHE A O 1
#

Organism: NCBI:txid410659

InterPro domains:
  IPR029044 Nucleotide-diphospho-sugar transferases [SSF53448] (14-55)

pLDDT: mean 87.6, std 13.59, range [46.31, 97.62]

Radius of gyration: 15.55 Å; chains: 1; bounding box: 46×33×31 Å

Foldseek 3Di:
DDDDDPVVVDDDQAQEEAEAEDEVDDPCSVVVVVVVVPDPDPPRNYAYEYEYDDDDPVVVVVCVVVVHHYDD

Sequence (72 aa):
MTSPSETERRAPAPSV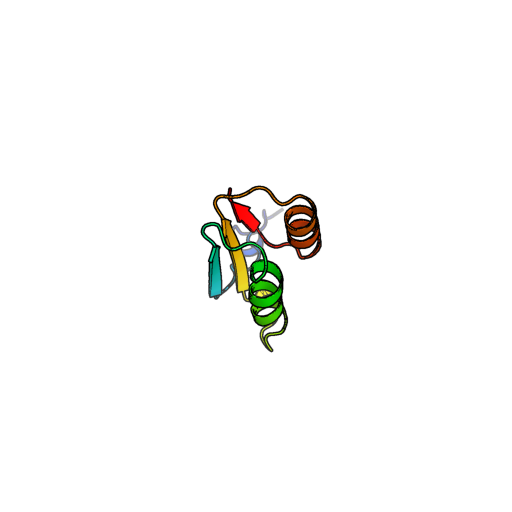SVIVGAYSRRTYVASAVRSVLDQRLPRGSFEVLVLKNFEDPALDHWLDDEGVRRRF